Protein AF-A0A9W4LM83-F1 (afdb_monomer)

Foldseek 3Di:
DDDPPDPDPPDDDPDDDDPPDDPDDPPPPPDDPPDDDQQWDVVCCVVPVDTDRAKDWDKDDFDADPNDTHDIDIFIWHPVCVVVVHTDTRGD

Secondary structure (DSSP, 8-state):
--------------PPPP--S--------PPPTT------BHHHHHHHSS-B--EEEEEPPPEEETTEEE---EEEEEHHHHHTT---EEE-

Solvent-accessible surface area (backbone atoms only — not comparable to full-atom values): 6265 Å² total; per-residue (Å²): 135,83,83,88,82,69,85,79,74,81,79,81,76,80,78,71,80,81,73,93,58,82,81,68,76,77,71,78,72,80,77,67,91,84,68,92,72,80,67,60,32,67,64,39,28,74,76,70,74,46,67,46,56,55,64,46,84,44,71,49,71,64,44,76,56,94,92,37,84,41,80,52,50,68,38,32,32,33,46,68,39,44,79,71,77,38,88,43,78,74,51,119

Sequence (92 aa):
MENDDEPRRFKVIQGGPAQDGKAEPKRYRARKRGDIEPLVCTTCERDVGVATAISMDVKLGRMIQDGRPVGGTKAIICVTCLSRGKVTILAS

Structure (mmCIF, N/CA/C/O backbone):
data_AF-A0A9W4LM83-F1
#
_entry.id   AF-A0A9W4LM83-F1
#
loop_
_atom_site.group_PDB
_atom_site.id
_atom_site.type_symbol
_atom_site.label_atom_id
_atom_site.label_alt_id
_atom_site.label_comp_id
_atom_site.label_asym_id
_atom_site.label_entity_id
_atom_site.label_seq_id
_atom_site.pdbx_PDB_ins_code
_atom_site.Cartn_x
_atom_site.Cartn_y
_atom_site.Cartn_z
_atom_site.occupancy
_atom_site.B_iso_or_equiv
_atom_site.auth_seq_id
_atom_site.auth_comp_id
_atom_site.auth_asym_id
_atom_site.auth_atom_id
_atom_site.pdbx_PDB_model_num
ATOM 1 N N . MET A 1 1 ? 33.304 -10.907 39.315 1.00 41.97 1 MET A N 1
ATOM 2 C CA . MET A 1 1 ? 31.883 -11.294 39.219 1.00 41.97 1 MET A CA 1
ATOM 3 C C . MET A 1 1 ? 31.206 -10.673 40.424 1.00 41.97 1 MET A C 1
ATOM 5 O O . MET A 1 1 ? 31.191 -11.281 41.484 1.00 41.97 1 MET A O 1
ATOM 9 N N . GLU A 1 2 ? 30.828 -9.402 40.304 1.00 51.06 2 GLU A N 1
ATOM 10 C CA . GLU A 1 2 ? 30.089 -8.686 41.350 1.00 51.06 2 GLU A CA 1
ATOM 11 C C . GLU A 1 2 ? 28.620 -9.112 41.292 1.00 51.06 2 GLU A C 1
ATOM 13 O O . GLU A 1 2 ? 28.066 -9.289 40.210 1.00 51.06 2 GLU A O 1
ATOM 18 N N . ASN A 1 3 ? 28.053 -9.382 42.466 1.00 48.25 3 ASN A N 1
ATOM 19 C CA . ASN A 1 3 ? 26.724 -9.951 42.652 1.00 48.25 3 ASN A CA 1
ATOM 20 C C . ASN A 1 3 ? 25.635 -8.929 42.277 1.00 48.25 3 ASN A C 1
ATOM 22 O O . ASN A 1 3 ? 25.515 -7.902 42.937 1.00 48.25 3 ASN A O 1
ATOM 26 N N . ASP A 1 4 ? 24.811 -9.249 41.277 1.00 58.41 4 ASP A N 1
ATOM 27 C CA . ASP A 1 4 ? 23.620 -8.494 40.840 1.00 58.41 4 ASP A CA 1
ATOM 28 C C . ASP A 1 4 ? 22.345 -8.870 41.645 1.00 58.41 4 ASP A C 1
ATOM 30 O O . ASP A 1 4 ? 21.229 -8.839 41.127 1.00 58.41 4 ASP A O 1
ATOM 34 N N . ASP A 1 5 ? 22.484 -9.236 42.924 1.00 60.62 5 ASP A N 1
ATOM 35 C CA . ASP A 1 5 ? 21.392 -9.745 43.780 1.00 60.62 5 ASP A CA 1
ATOM 36 C C . ASP A 1 5 ? 20.940 -8.733 44.857 1.00 60.62 5 ASP A C 1
ATOM 38 O O . ASP A 1 5 ? 20.702 -9.076 46.015 1.00 60.62 5 ASP A O 1
ATOM 42 N N . GLU A 1 6 ? 20.787 -7.453 44.495 1.00 65.69 6 GLU A N 1
ATOM 43 C CA . GLU A 1 6 ? 20.070 -6.482 45.336 1.00 65.69 6 GLU A CA 1
ATOM 44 C C . GLU A 1 6 ? 18.664 -6.192 44.776 1.00 65.69 6 GLU A C 1
ATOM 46 O O . GLU A 1 6 ? 18.521 -5.764 43.623 1.00 65.69 6 GLU A O 1
ATOM 51 N N . PRO A 1 7 ? 17.586 -6.368 45.569 1.00 63.91 7 PRO A N 1
ATOM 52 C CA . PRO A 1 7 ? 16.237 -6.085 45.102 1.00 63.91 7 PRO A CA 1
ATOM 53 C C . PRO A 1 7 ? 16.076 -4.580 44.867 1.00 63.91 7 PRO A C 1
ATOM 55 O O . PRO A 1 7 ? 16.115 -3.767 45.796 1.00 63.91 7 PRO A O 1
ATOM 58 N N . ARG A 1 8 ? 15.853 -4.200 43.603 1.00 65.81 8 ARG A N 1
ATOM 59 C CA . ARG A 1 8 ? 15.543 -2.820 43.207 1.00 65.81 8 ARG A CA 1
ATOM 60 C C . ARG A 1 8 ? 14.293 -2.359 43.955 1.00 65.81 8 ARG A C 1
ATOM 62 O O . ARG A 1 8 ? 13.180 -2.767 43.631 1.00 65.81 8 ARG A O 1
ATOM 69 N N . ARG A 1 9 ? 14.473 -1.506 44.967 1.00 67.75 9 ARG A N 1
ATOM 70 C CA . ARG A 1 9 ? 13.366 -0.913 45.726 1.00 67.75 9 ARG A CA 1
ATOM 71 C C . ARG A 1 9 ? 12.432 -0.195 44.752 1.00 67.75 9 ARG A C 1
ATOM 73 O O . ARG A 1 9 ? 12.836 0.764 44.095 1.00 67.75 9 ARG A O 1
ATOM 80 N N . PHE A 1 10 ? 11.189 -0.659 44.654 1.00 69.00 10 PHE A N 1
ATOM 81 C CA . PHE A 1 10 ? 10.152 0.010 43.876 1.00 69.00 10 PHE A CA 1
ATOM 82 C C . PHE A 1 10 ? 10.000 1.445 44.389 1.00 69.00 10 PHE A C 1
ATOM 84 O O . PHE A 1 10 ? 9.639 1.675 45.544 1.00 69.00 10 PHE A O 1
ATOM 91 N N . LYS A 1 11 ? 10.308 2.430 43.541 1.00 62.69 11 LYS A N 1
ATOM 92 C CA . LYS A 1 11 ? 10.099 3.838 43.872 1.00 62.69 11 LYS A CA 1
ATOM 93 C C . LYS A 1 11 ? 8.617 4.135 43.672 1.00 62.69 11 LYS A C 1
ATOM 95 O O . LYS A 1 11 ? 8.151 4.230 42.540 1.00 62.69 11 LYS A O 1
ATOM 100 N N . VAL A 1 12 ? 7.874 4.228 44.772 1.00 66.50 12 VAL A N 1
ATOM 101 C CA . VAL A 1 12 ? 6.452 4.584 44.745 1.00 66.50 12 VAL A CA 1
ATOM 102 C C . VAL A 1 12 ? 6.329 5.999 44.183 1.00 66.50 12 VAL A C 1
ATOM 104 O O . VAL A 1 12 ? 6.803 6.963 44.786 1.00 66.50 12 VAL A O 1
ATOM 107 N N . ILE A 1 13 ? 5.732 6.122 43.000 1.00 67.44 13 ILE A N 1
ATOM 108 C CA . ILE A 1 13 ? 5.377 7.416 42.421 1.00 67.44 13 ILE A CA 1
ATOM 109 C C . ILE A 1 13 ? 4.136 7.882 43.180 1.00 67.44 13 ILE A C 1
ATOM 111 O O . ILE A 1 13 ? 3.081 7.260 43.072 1.00 67.44 13 ILE A O 1
ATOM 115 N N . GLN A 1 14 ? 4.269 8.937 43.985 1.00 54.19 14 GLN A N 1
ATOM 116 C CA . GLN A 1 14 ? 3.121 9.545 44.652 1.00 54.19 14 GLN A CA 1
ATOM 117 C C . GLN A 1 14 ? 2.169 10.073 43.577 1.00 54.19 14 GLN A C 1
ATOM 119 O O . GLN A 1 14 ? 2.522 10.972 42.812 1.00 54.19 14 GLN A O 1
ATOM 124 N N . GLY A 1 15 ? 0.981 9.477 43.485 1.00 51.38 15 GLY A N 1
ATOM 125 C CA . GLY A 1 15 ? -0.084 10.009 42.649 1.00 51.38 15 GLY A CA 1
ATOM 126 C C . GLY A 1 15 ? -0.442 11.406 43.144 1.00 51.38 15 GLY A C 1
ATOM 127 O O . GLY A 1 15 ? -0.762 11.577 44.319 1.00 51.38 15 GLY A O 1
ATOM 128 N N . GLY A 1 16 ? -0.352 12.407 42.266 1.00 63.94 16 GLY A N 1
ATOM 129 C CA . GLY A 1 16 ? -0.927 13.722 42.540 1.00 63.94 16 GLY A CA 1
ATOM 130 C C . GLY A 1 16 ? -2.444 13.614 42.746 1.00 63.94 16 GLY A C 1
ATOM 131 O O . GLY A 1 16 ? -3.040 12.619 42.322 1.00 63.94 16 GLY A O 1
ATOM 132 N N . PRO A 1 17 ? -3.076 14.611 43.392 1.00 60.53 17 PRO A N 1
ATOM 133 C CA . PRO A 1 17 ? -4.511 14.592 43.651 1.00 60.53 17 PRO A CA 1
ATOM 134 C C . PRO A 1 17 ? -5.281 14.345 42.351 1.00 60.53 17 PRO A C 1
ATOM 136 O O . PRO A 1 17 ? -4.952 14.917 41.305 1.00 60.53 17 PRO A O 1
ATOM 139 N N . ALA A 1 18 ? -6.279 13.461 42.418 1.00 59.84 18 ALA A N 1
ATOM 140 C CA . ALA A 1 18 ? -7.164 13.205 41.295 1.00 59.84 18 ALA A CA 1
ATOM 141 C C . ALA A 1 18 ? -7.816 14.534 40.903 1.00 59.84 18 ALA A C 1
ATOM 143 O O . ALA A 1 18 ? -8.420 15.206 41.735 1.00 59.84 18 ALA A O 1
ATOM 144 N N . GLN A 1 19 ? -7.627 14.962 39.657 1.00 59.81 19 GLN A N 1
ATOM 145 C CA . GLN A 1 19 ? -8.322 16.146 39.178 1.00 59.81 19 GLN A CA 1
ATOM 146 C C . GLN A 1 19 ? -9.779 15.748 38.926 1.00 59.81 19 GLN A C 1
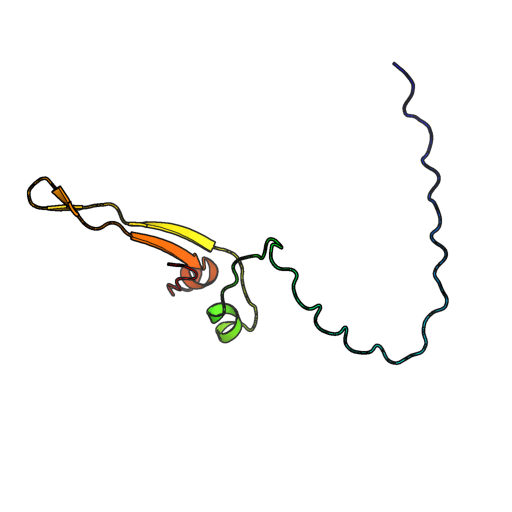ATOM 148 O O . GLN A 1 19 ? -10.074 15.125 37.911 1.00 59.81 19 GLN A O 1
ATOM 153 N N . ASP A 1 20 ? -10.683 16.133 39.829 1.00 59.22 20 ASP A N 1
ATOM 154 C CA . ASP A 1 20 ? -12.147 15.992 39.702 1.00 59.22 20 ASP A CA 1
ATOM 155 C C . ASP A 1 20 ? -12.754 16.947 38.645 1.00 59.22 20 ASP A C 1
A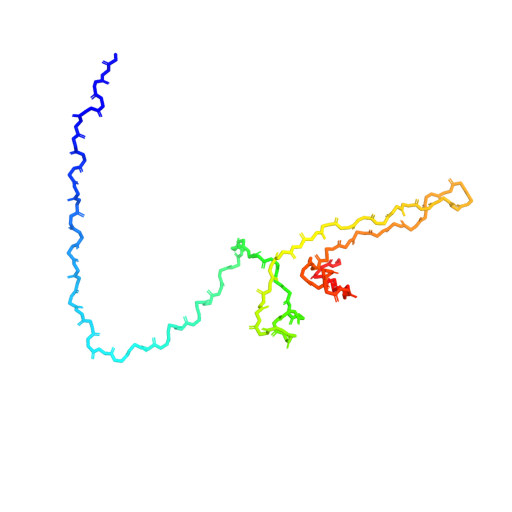TOM 157 O O . ASP A 1 20 ? -13.913 17.356 38.711 1.00 59.22 20 ASP A O 1
ATOM 161 N N . GLY A 1 21 ? -11.957 17.346 37.653 1.00 57.56 21 GLY A N 1
ATOM 162 C CA . GLY A 1 21 ? -12.402 18.113 36.500 1.00 57.56 21 GLY A CA 1
ATOM 163 C C . GLY A 1 21 ? -12.780 17.165 35.370 1.00 57.56 21 GLY A C 1
ATOM 164 O O . GLY A 1 21 ? -12.045 16.221 35.083 1.00 57.56 21 GLY A O 1
ATOM 165 N N . LYS A 1 22 ? -13.918 17.412 34.704 1.00 52.12 22 LYS A N 1
ATOM 166 C CA . LYS A 1 22 ? -14.300 16.709 33.467 1.00 52.12 22 LYS A CA 1
ATOM 167 C C . LYS A 1 22 ? -13.078 16.644 32.555 1.00 52.12 22 LYS A C 1
ATOM 169 O O . LYS A 1 22 ? -12.555 17.694 32.194 1.00 52.12 22 LYS A O 1
ATOM 174 N N . ALA A 1 23 ? -12.631 15.433 32.222 1.00 49.19 23 ALA A N 1
ATOM 175 C CA . ALA A 1 23 ? -11.487 15.218 31.351 1.00 49.19 23 ALA A CA 1
ATOM 176 C C . ALA A 1 23 ? -11.697 16.000 30.050 1.00 49.19 23 ALA A C 1
ATOM 178 O O . ALA A 1 23 ? -12.480 15.593 29.189 1.00 49.19 23 ALA A O 1
ATOM 179 N N . GLU A 1 24 ? -11.034 17.150 29.928 1.00 54.66 24 GLU A N 1
ATOM 180 C CA . GLU A 1 24 ? -11.017 17.886 28.678 1.00 54.66 24 GLU A CA 1
ATOM 181 C C . GLU A 1 24 ? -10.446 16.939 27.616 1.00 54.66 24 GLU A C 1
ATOM 183 O O . GLU A 1 24 ? -9.425 16.281 27.868 1.00 54.66 24 GLU A O 1
ATOM 188 N N . PRO A 1 25 ? -11.094 16.809 26.444 1.00 54.12 25 PRO A N 1
ATOM 189 C CA . PRO A 1 25 ? -10.566 15.975 25.381 1.00 54.12 25 PRO A CA 1
ATOM 190 C C . PRO A 1 25 ? -9.150 16.463 25.096 1.00 54.12 25 PRO A C 1
ATOM 192 O O . PRO A 1 25 ? -8.951 17.634 24.763 1.00 54.12 25 PRO A O 1
ATOM 195 N N . LYS A 1 26 ? -8.160 15.581 25.307 1.00 55.12 26 LYS A N 1
ATOM 196 C CA . LYS A 1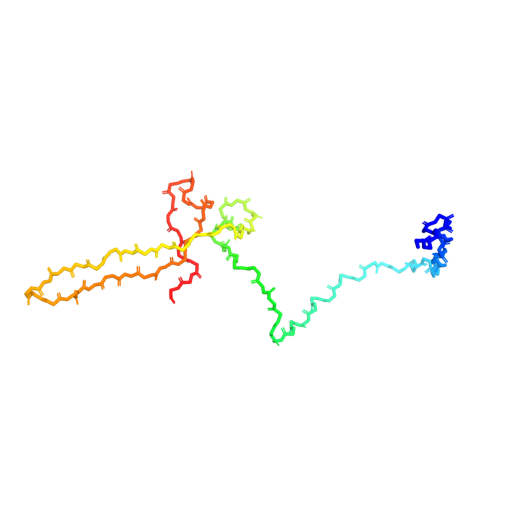 26 ? -6.743 15.891 25.092 1.00 55.12 26 LYS A CA 1
ATOM 197 C C . LYS A 1 26 ? -6.632 16.585 23.742 1.00 55.12 26 LYS A C 1
ATOM 199 O O . LYS A 1 26 ? -6.883 15.958 22.714 1.00 55.12 26 LYS A O 1
ATOM 204 N N . ARG A 1 27 ? -6.295 17.882 23.757 1.00 57.97 27 ARG A N 1
ATOM 205 C CA . ARG A 1 27 ? -6.089 18.662 22.535 1.00 57.97 27 ARG A CA 1
ATOM 206 C C . ARG A 1 27 ? -5.116 17.871 21.680 1.00 57.97 27 ARG A C 1
ATOM 208 O O . ARG A 1 27 ? -4.024 17.546 22.149 1.00 57.97 27 ARG A O 1
ATOM 215 N N . TYR A 1 28 ? -5.565 17.509 20.482 1.00 55.62 28 TYR A N 1
ATOM 216 C CA . TYR A 1 28 ? -4.773 16.839 19.465 1.00 55.62 28 TYR A CA 1
ATOM 217 C C . TYR A 1 28 ? -3.384 17.478 19.449 1.00 55.62 28 TYR A C 1
ATOM 219 O O . TYR A 1 28 ? -3.257 18.656 19.110 1.00 55.62 28 TYR A O 1
ATOM 227 N N . ARG A 1 29 ? -2.365 16.764 19.953 1.00 58.47 29 ARG A N 1
ATOM 228 C CA . ARG A 1 29 ? -1.010 17.314 20.045 1.00 58.47 29 A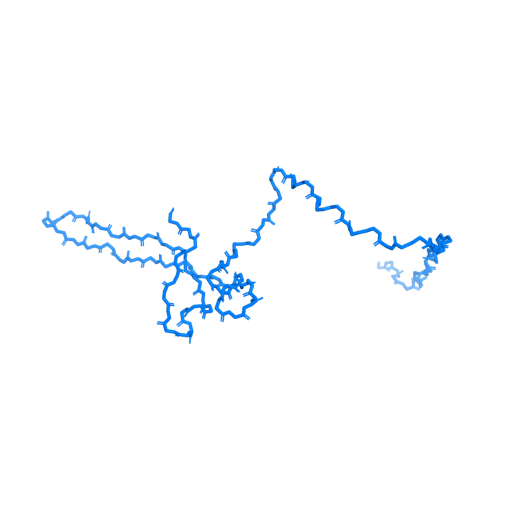RG A CA 1
ATOM 229 C C . ARG A 1 29 ? -0.617 17.714 18.631 1.00 58.47 29 ARG A C 1
ATOM 231 O O . ARG A 1 29 ? -0.534 16.857 17.755 1.00 58.47 29 ARG A O 1
ATOM 238 N N . ALA A 1 30 ? -0.416 19.013 18.417 1.00 55.03 30 ALA A N 1
ATOM 239 C CA . ALA A 1 30 ? 0.138 19.517 17.174 1.00 55.03 30 ALA A CA 1
ATOM 240 C C . ALA A 1 30 ? 1.445 18.756 16.906 1.00 55.03 30 ALA A C 1
ATOM 242 O O . ALA A 1 30 ? 2.336 18.711 17.760 1.00 55.03 30 ALA A O 1
ATOM 243 N N . ARG A 1 31 ? 1.473 18.065 15.765 1.00 56.53 31 ARG A N 1
ATOM 244 C CA . ARG A 1 31 ? 2.483 17.066 15.407 1.00 56.53 31 ARG A CA 1
ATOM 245 C C . ARG A 1 31 ? 3.853 17.730 15.311 1.00 56.53 31 ARG A C 1
ATOM 247 O O . ARG A 1 31 ? 3.966 18.813 14.734 1.00 56.53 31 ARG A O 1
ATOM 254 N N . LYS A 1 32 ? 4.899 17.091 15.838 1.00 58.59 32 LYS A N 1
ATOM 255 C CA . LYS A 1 32 ? 6.267 17.550 15.593 1.00 58.59 32 LYS A CA 1
ATOM 256 C C . LYS A 1 32 ? 6.715 17.016 14.238 1.00 58.59 32 LYS A C 1
ATOM 258 O O . LYS A 1 32 ? 6.582 15.837 13.929 1.00 58.59 32 LYS A O 1
ATOM 263 N N . ARG A 1 33 ? 7.228 17.910 13.399 1.00 57.47 33 ARG A N 1
ATOM 264 C CA . ARG A 1 33 ? 7.794 17.558 12.096 1.00 57.47 33 ARG A CA 1
ATOM 265 C C . ARG A 1 33 ? 9.025 16.673 12.341 1.00 57.47 33 ARG A C 1
ATOM 267 O O . ARG A 1 33 ? 9.981 17.152 12.944 1.00 57.47 33 ARG A O 1
ATOM 274 N N . GLY A 1 34 ? 8.987 15.415 11.901 1.00 62.88 34 GLY A N 1
ATOM 275 C CA . GLY A 1 34 ? 10.097 14.461 12.052 1.00 62.88 34 GLY A CA 1
ATOM 276 C C . GLY A 1 34 ? 9.817 13.244 12.939 1.00 62.88 34 GLY A C 1
ATOM 277 O O . GLY A 1 34 ? 10.687 12.384 13.043 1.00 62.88 34 GLY A O 1
ATOM 278 N N . ASP A 1 35 ? 8.632 13.134 13.541 1.00 72.44 35 ASP A N 1
ATOM 279 C CA . ASP A 1 35 ? 8.232 11.899 14.221 1.00 72.44 35 ASP A CA 1
ATOM 280 C C . ASP A 1 35 ? 7.987 10.777 13.189 1.00 72.44 35 ASP A C 1
ATOM 282 O O . ASP A 1 35 ? 7.404 11.008 12.127 1.00 72.44 35 ASP A O 1
ATOM 286 N N . ILE A 1 36 ? 8.453 9.557 13.486 1.00 74.50 36 ILE A N 1
ATOM 287 C CA . ILE A 1 36 ? 8.217 8.376 12.643 1.00 74.50 36 ILE A CA 1
ATOM 288 C C . ILE A 1 36 ? 6.736 8.004 12.759 1.00 74.50 36 ILE A C 1
ATOM 290 O O . ILE A 1 36 ? 6.298 7.507 13.798 1.00 74.50 36 ILE A O 1
ATOM 294 N N . GLU A 1 37 ? 5.968 8.238 11.695 1.00 76.31 37 GLU A N 1
ATOM 295 C CA . GLU A 1 37 ? 4.555 7.861 11.623 1.00 76.31 37 GLU A CA 1
ATOM 296 C C . GLU A 1 37 ? 4.375 6.544 10.848 1.00 76.31 37 GLU A C 1
ATOM 298 O O . GLU A 1 37 ? 5.000 6.344 9.800 1.00 76.31 37 GLU A O 1
ATOM 303 N N . PRO A 1 38 ? 3.508 5.633 11.326 1.00 83.12 38 PRO A N 1
ATOM 304 C CA . PRO A 1 38 ? 3.127 4.467 10.548 1.00 83.12 38 PRO A CA 1
ATOM 305 C C . PRO A 1 38 ? 2.328 4.909 9.318 1.00 83.12 38 PRO A C 1
ATOM 307 O O . PRO A 1 38 ? 1.398 5.711 9.416 1.00 83.12 38 PRO A O 1
ATOM 310 N N . LEU A 1 39 ? 2.658 4.353 8.153 1.00 86.81 39 LEU A N 1
ATOM 311 C CA . LEU A 1 39 ? 1.890 4.585 6.934 1.00 86.81 39 LEU A CA 1
ATOM 312 C C . LEU A 1 39 ? 0.532 3.878 7.046 1.00 86.81 39 LEU A C 1
ATOM 314 O O . LEU A 1 39 ? 0.453 2.650 7.005 1.00 86.81 39 LEU A O 1
ATOM 318 N N . VAL A 1 40 ? -0.537 4.655 7.208 1.00 91.56 40 VAL A N 1
ATOM 319 C CA . VAL A 1 40 ? -1.898 4.146 7.430 1.00 91.56 40 VAL A CA 1
ATOM 320 C C . VAL A 1 40 ? -2.746 4.162 6.159 1.00 91.56 40 VAL A C 1
ATOM 322 O O . VAL A 1 40 ? -2.660 5.068 5.333 1.00 91.56 40 VAL A O 1
ATOM 325 N N . CYS A 1 41 ? -3.617 3.162 6.019 1.00 92.75 41 CYS A N 1
ATOM 326 C CA . CYS A 1 41 ? -4.569 3.061 4.919 1.00 92.75 41 CYS A CA 1
ATOM 327 C C . CYS A 1 41 ? -5.911 3.717 5.265 1.00 92.75 41 CYS A C 1
ATOM 329 O O . CYS A 1 41 ? -6.712 3.156 6.016 1.00 92.75 41 CYS A O 1
ATOM 331 N N . THR A 1 42 ? -6.207 4.857 4.638 1.00 90.88 42 THR A N 1
ATOM 332 C CA . THR A 1 42 ? -7.503 5.554 4.768 1.00 90.88 42 THR A CA 1
ATOM 333 C C . THR A 1 42 ? -8.661 4.781 4.136 1.00 90.88 42 THR A C 1
ATOM 335 O O . THR A 1 42 ? -9.812 4.945 4.530 1.00 90.88 42 THR A O 1
ATOM 338 N N . THR A 1 43 ? -8.382 3.900 3.169 1.00 91.12 43 THR A N 1
ATOM 339 C CA . THR A 1 43 ? -9.420 3.040 2.577 1.00 91.12 43 THR A CA 1
ATOM 340 C C . THR A 1 43 ? -9.911 2.006 3.5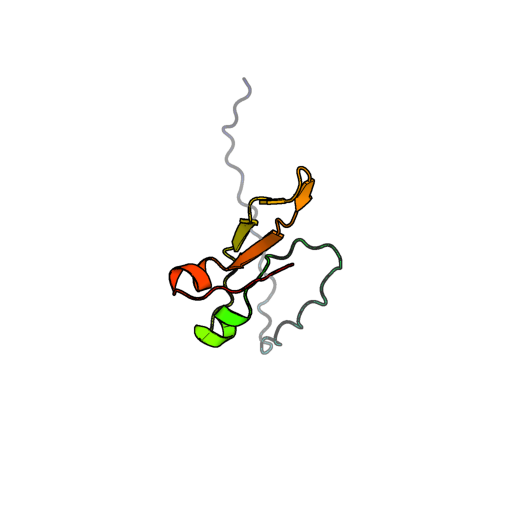87 1.00 91.12 43 THR A C 1
ATOM 342 O O . THR A 1 43 ? -11.110 1.780 3.686 1.00 91.12 43 THR A O 1
ATOM 345 N N . CYS A 1 44 ? -9.019 1.430 4.399 1.00 91.94 44 CYS A N 1
ATOM 346 C CA . CYS A 1 44 ? -9.420 0.520 5.474 1.00 91.94 44 CYS A CA 1
ATOM 347 C C . CYS A 1 44 ? -10.234 1.228 6.560 1.00 91.94 44 CYS A C 1
ATOM 349 O O . CYS A 1 44 ? -11.199 0.662 7.066 1.00 91.94 44 CYS A O 1
ATOM 351 N N . GLU A 1 45 ? -9.894 2.476 6.878 1.00 90.94 45 GLU A N 1
ATOM 352 C CA . GLU A 1 45 ? -10.693 3.281 7.802 1.00 90.94 45 GLU A CA 1
ATOM 353 C C . GLU A 1 45 ? -12.129 3.459 7.294 1.00 90.94 45 GLU A C 1
ATOM 355 O O . GLU A 1 45 ? -13.076 3.282 8.052 1.00 90.94 45 GLU A O 1
ATOM 360 N N . ARG A 1 46 ? -12.306 3.709 5.992 1.00 89.62 46 ARG A N 1
ATOM 361 C CA . ARG A 1 46 ? -13.633 3.839 5.370 1.00 89.62 46 ARG A CA 1
ATOM 362 C C . ARG A 1 46 ? -14.385 2.512 5.265 1.00 89.62 46 ARG A C 1
ATOM 364 O O . ARG A 1 46 ? -15.585 2.478 5.502 1.00 89.62 46 ARG A O 1
ATOM 371 N N . ASP A 1 47 ? -13.691 1.432 4.916 1.00 89.00 47 ASP A N 1
ATOM 372 C CA . ASP A 1 47 ? -14.310 0.129 4.646 1.00 89.00 47 ASP A CA 1
ATOM 373 C C . ASP A 1 47 ? -14.608 -0.683 5.918 1.00 89.00 47 ASP A C 1
ATOM 375 O O . ASP A 1 47 ? -15.511 -1.517 5.921 1.00 89.00 47 ASP A O 1
ATOM 379 N N . VAL A 1 48 ? -13.794 -0.525 6.966 1.00 85.56 48 VAL A N 1
ATOM 380 C CA . VAL A 1 48 ? -13.812 -1.381 8.172 1.00 85.56 48 VAL A CA 1
ATOM 381 C C . VAL A 1 48 ? -13.938 -0.571 9.462 1.00 85.56 48 VAL A C 1
ATOM 383 O O . VAL A 1 48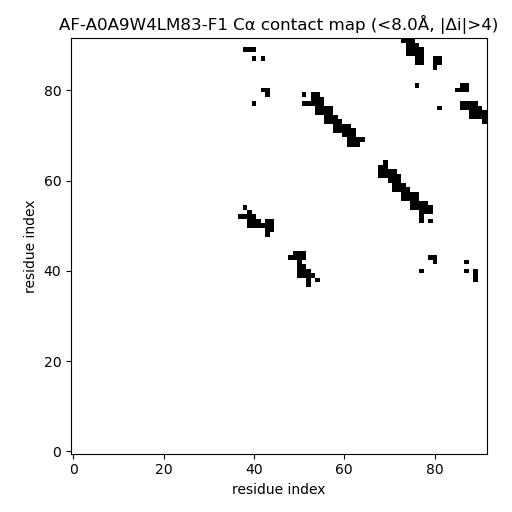 ? -14.044 -1.152 10.537 1.00 85.56 48 VAL A O 1
ATOM 386 N N . GLY A 1 49 ? -13.884 0.760 9.383 1.00 88.19 49 GLY A N 1
ATOM 387 C CA . GLY A 1 49 ? -13.846 1.636 10.555 1.00 88.19 49 GLY A CA 1
ATOM 388 C C . GLY A 1 49 ? -12.488 1.672 11.263 1.00 88.19 49 GLY A C 1
ATOM 389 O O . GLY A 1 49 ? -12.359 2.329 12.291 1.00 88.19 49 GLY A O 1
ATOM 390 N N . VAL A 1 50 ? -11.470 0.973 10.742 1.00 87.56 50 VAL A N 1
ATOM 391 C CA . VAL A 1 50 ? -10.139 0.873 11.361 1.00 87.56 50 VAL A CA 1
ATOM 392 C C . VAL A 1 50 ? -9.053 1.152 10.329 1.00 87.56 50 VAL A C 1
ATOM 394 O O . VAL A 1 50 ? -8.910 0.433 9.338 1.00 87.56 50 VAL A O 1
ATOM 397 N N . ALA A 1 51 ? -8.244 2.181 10.582 1.00 87.56 51 ALA A N 1
ATOM 398 C CA . ALA A 1 51 ? -7.060 2.471 9.786 1.00 87.56 51 ALA A CA 1
ATOM 399 C C . ALA A 1 51 ? -5.984 1.401 10.035 1.00 87.56 51 ALA A C 1
ATOM 401 O O . ALA A 1 51 ? -5.412 1.313 11.121 1.00 87.56 51 ALA A O 1
ATOM 402 N N . THR A 1 52 ? -5.694 0.571 9.031 1.00 90.25 52 THR A N 1
ATOM 403 C CA . THR A 1 52 ? -4.638 -0.449 9.141 1.00 90.25 52 THR A CA 1
ATOM 404 C C . THR A 1 52 ? -3.311 0.064 8.597 1.00 90.25 52 THR A C 1
ATOM 406 O O . THR A 1 52 ? -3.300 0.750 7.576 1.00 90.25 52 THR A O 1
ATOM 409 N N . ALA A 1 53 ? -2.202 -0.329 9.226 1.00 91.12 53 ALA A N 1
ATOM 410 C CA . ALA A 1 53 ? -0.845 0.087 8.849 1.00 91.12 53 ALA A CA 1
ATOM 411 C C . ALA A 1 53 ? 0.013 -1.033 8.224 1.00 91.12 53 ALA A C 1
ATOM 413 O O . ALA A 1 53 ? 1.199 -0.843 7.958 1.00 91.12 53 ALA A O 1
ATOM 414 N N . ILE A 1 54 ? -0.562 -2.220 7.998 1.00 91.88 54 ILE A N 1
ATOM 415 C CA . ILE A 1 54 ? 0.171 -3.343 7.404 1.00 91.88 54 ILE A CA 1
ATOM 416 C C . ILE A 1 54 ? 0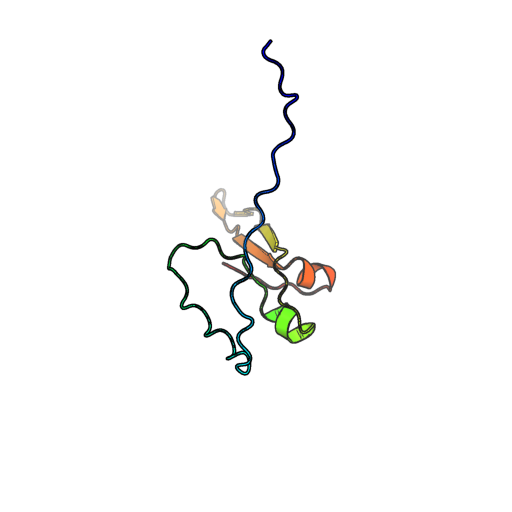.328 -3.075 5.905 1.00 91.88 54 ILE A C 1
ATOM 418 O O . ILE A 1 54 ? -0.662 -3.003 5.167 1.00 91.88 54 ILE A O 1
ATOM 422 N N . SER A 1 55 ? 1.573 -2.922 5.461 1.00 93.81 55 SER A N 1
ATOM 423 C CA . SER A 1 55 ? 1.919 -2.577 4.084 1.00 93.81 55 SER A CA 1
ATOM 424 C C . SER A 1 55 ? 3.024 -3.475 3.524 1.00 93.81 55 SER A C 1
ATOM 426 O O . SER A 1 55 ? 3.770 -4.104 4.273 1.00 93.81 55 SER A O 1
ATOM 428 N N . MET A 1 56 ? 3.087 -3.570 2.195 1.00 94.06 56 MET A N 1
ATOM 429 C CA . MET A 1 56 ? 4.120 -4.297 1.454 1.00 94.06 56 MET A CA 1
ATOM 430 C C . MET A 1 56 ? 4.688 -3.415 0.345 1.00 94.06 56 MET A C 1
ATOM 432 O O . MET A 1 56 ? 3.945 -2.730 -0.358 1.00 94.06 56 MET A O 1
ATOM 436 N N . ASP A 1 57 ? 6.005 -3.477 0.176 1.00 93.56 57 ASP A N 1
ATOM 437 C CA . ASP A 1 57 ? 6.720 -2.884 -0.950 1.00 93.56 57 ASP A CA 1
ATOM 438 C C . ASP A 1 57 ? 6.613 -3.818 -2.163 1.00 93.56 57 ASP A C 1
ATOM 440 O O . ASP A 1 57 ? 7.122 -4.940 -2.141 1.00 93.56 57 ASP A O 1
ATOM 444 N N . VAL A 1 58 ? 5.988 -3.352 -3.242 1.00 91.69 58 VAL A N 1
ATOM 445 C CA . VAL A 1 58 ? 5.823 -4.117 -4.482 1.00 91.69 58 VAL A CA 1
ATOM 446 C C . VAL A 1 58 ? 6.706 -3.518 -5.559 1.00 91.69 58 VAL A C 1
ATOM 448 O O . VAL A 1 58 ? 6.725 -2.304 -5.766 1.00 91.69 58 VAL A O 1
ATOM 451 N N . LYS A 1 59 ? 7.443 -4.377 -6.261 1.00 90.62 59 LYS A N 1
ATOM 452 C CA . LYS A 1 59 ? 8.260 -3.997 -7.412 1.00 90.62 59 LYS A CA 1
ATOM 453 C C . LYS A 1 59 ? 7.760 -4.755 -8.627 1.00 90.62 59 LYS A C 1
ATOM 455 O O . LYS A 1 59 ? 7.846 -5.979 -8.668 1.00 90.62 59 LYS A O 1
ATOM 460 N N . LEU A 1 60 ? 7.267 -4.026 -9.619 1.00 87.31 60 LEU A N 1
ATOM 461 C CA . LEU A 1 60 ? 7.042 -4.585 -10.941 1.00 87.31 60 LEU A CA 1
ATOM 462 C C . LEU A 1 60 ? 8.403 -4.761 -11.624 1.00 87.31 60 LEU A C 1
ATOM 464 O O . LEU A 1 60 ? 9.212 -3.827 -11.643 1.00 87.31 60 LEU A O 1
ATOM 468 N N . GLY A 1 61 ? 8.653 -5.951 -12.171 1.00 88.88 61 GLY A N 1
ATOM 469 C CA . GLY A 1 61 ? 9.850 -6.216 -12.965 1.00 88.88 61 GLY A CA 1
ATOM 470 C C . GLY A 1 61 ? 9.975 -5.232 -14.130 1.00 88.88 61 GLY A C 1
ATOM 471 O O . GLY A 1 61 ? 8.974 -4.779 -14.688 1.00 88.88 61 GLY A O 1
ATOM 472 N N . ARG A 1 62 ? 11.212 -4.881 -14.490 1.00 89.69 62 ARG A N 1
ATOM 473 C CA . ARG A 1 62 ? 11.470 -4.120 -15.717 1.00 89.69 62 ARG A CA 1
ATOM 474 C C . ARG A 1 62 ? 11.306 -5.045 -16.913 1.00 89.69 62 ARG A C 1
ATOM 476 O O . ARG A 1 62 ? 11.700 -6.208 -16.855 1.00 89.69 62 ARG A O 1
ATOM 483 N N . MET A 1 63 ? 10.750 -4.512 -17.987 1.00 89.25 63 MET A N 1
ATOM 484 C CA . MET A 1 63 ? 10.684 -5.192 -19.273 1.00 89.25 63 MET A CA 1
ATOM 485 C C . MET A 1 63 ? 11.879 -4.760 -20.123 1.00 89.25 63 MET A C 1
ATOM 487 O O . MET A 1 63 ? 12.508 -3.740 -19.846 1.00 89.25 63 MET A O 1
ATOM 491 N N . ILE A 1 64 ? 12.214 -5.536 -21.148 1.00 92.38 64 ILE A N 1
ATOM 492 C CA . ILE A 1 64 ? 13.202 -5.139 -22.154 1.00 92.38 64 ILE A CA 1
ATOM 493 C C . ILE A 1 64 ? 12.442 -4.884 -23.450 1.00 92.38 64 ILE A C 1
ATOM 495 O O . ILE A 1 64 ? 11.737 -5.768 -23.928 1.00 92.38 64 ILE A O 1
ATOM 499 N N . GLN A 1 65 ? 12.594 -3.686 -24.008 1.00 90.25 65 GLN A N 1
ATOM 500 C CA . GLN A 1 65 ? 12.056 -3.307 -25.310 1.00 90.25 65 GLN A CA 1
ATOM 501 C C . GLN A 1 65 ? 13.196 -2.702 -26.132 1.00 90.25 65 GLN A C 1
ATOM 503 O O . GLN A 1 65 ? 13.892 -1.804 -25.659 1.00 90.25 65 GLN A O 1
ATOM 508 N N . ASP A 1 66 ? 13.449 -3.254 -27.320 1.00 91.94 66 ASP A N 1
ATOM 509 C CA . ASP A 1 66 ? 14.541 -2.843 -28.219 1.00 91.94 66 ASP A CA 1
ATOM 510 C C . ASP A 1 66 ? 15.924 -2.817 -27.543 1.00 91.94 66 ASP A C 1
ATOM 512 O O . ASP A 1 66 ? 16.717 -1.885 -27.689 1.00 91.94 66 ASP A O 1
ATOM 516 N N . GLY A 1 67 ? 16.201 -3.840 -26.726 1.00 93.06 67 GLY A N 1
ATOM 517 C CA . GLY A 1 67 ? 17.457 -3.966 -25.980 1.00 93.06 67 GLY A CA 1
ATOM 518 C C . GLY A 1 67 ? 17.623 -2.959 -24.836 1.00 93.06 67 GLY A C 1
ATOM 519 O O . GLY A 1 67 ? 18.671 -2.939 -24.1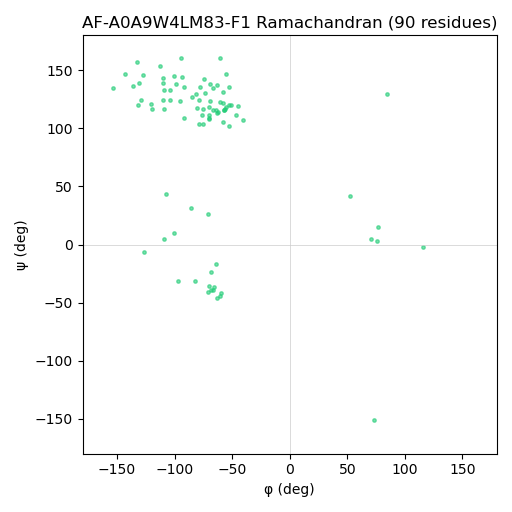93 1.00 93.06 67 GLY A O 1
ATOM 520 N N . ARG A 1 68 ? 16.608 -2.134 -24.547 1.00 90.88 68 ARG A N 1
ATOM 521 C CA . ARG A 1 68 ? 16.623 -1.155 -23.455 1.00 90.88 68 ARG A CA 1
ATOM 522 C C . ARG A 1 68 ? 15.668 -1.578 -22.337 1.00 90.88 68 ARG A C 1
ATOM 524 O O . ARG A 1 68 ? 14.566 -2.045 -22.623 1.00 90.88 68 ARG A O 1
ATOM 531 N N . PRO A 1 69 ? 16.055 -1.423 -21.057 1.00 88.88 69 PRO A N 1
ATOM 532 C CA . PRO A 1 69 ? 15.140 -1.651 -19.950 1.00 88.88 69 PRO A CA 1
ATOM 533 C C . PRO A 1 69 ? 14.064 -0.557 -19.938 1.00 88.88 69 PRO A C 1
ATOM 535 O O . PRO A 1 69 ? 14.379 0.630 -19.861 1.00 88.88 69 PRO A O 1
ATOM 538 N N . VAL A 1 70 ? 12.799 -0.962 -19.992 1.00 89.06 70 VAL A N 1
ATOM 539 C CA . VAL A 1 70 ? 11.622 -0.086 -20.002 1.00 89.06 70 VAL A CA 1
ATOM 540 C C . VAL A 1 70 ? 10.649 -0.518 -18.904 1.00 89.06 70 VAL A C 1
ATOM 542 O O . VAL A 1 70 ? 10.516 -1.699 -18.574 1.00 89.06 70 VAL A O 1
ATOM 545 N N . GLY A 1 71 ? 9.961 0.458 -18.315 1.00 83.94 71 GLY A N 1
ATOM 546 C CA . GLY A 1 71 ? 8.984 0.228 -17.257 1.00 83.94 71 GLY A CA 1
ATOM 547 C C . GLY A 1 71 ? 9.619 -0.131 -15.913 1.00 83.94 71 GLY A C 1
ATOM 548 O O . GLY A 1 71 ? 10.733 0.285 -15.586 1.00 83.94 71 GLY A O 1
ATOM 549 N N . GLY A 1 72 ? 8.880 -0.906 -15.125 1.00 82.88 72 GLY A N 1
ATOM 550 C CA . GLY A 1 72 ? 9.162 -1.141 -13.715 1.00 82.88 72 GLY A CA 1
ATOM 551 C C . GLY A 1 72 ? 8.585 -0.026 -12.846 1.00 82.88 72 GLY A C 1
ATOM 552 O O . GLY A 1 72 ? 8.791 1.162 -13.086 1.00 82.88 72 GLY A O 1
ATOM 553 N N . THR A 1 73 ? 7.851 -0.420 -11.816 1.00 85.62 73 THR A N 1
ATOM 554 C CA . THR A 1 73 ? 7.185 0.498 -10.891 1.00 85.62 73 THR A CA 1
ATOM 555 C C . THR A 1 73 ? 7.408 -0.019 -9.486 1.00 85.62 73 THR A C 1
ATOM 557 O O . THR A 1 73 ? 7.307 -1.224 -9.248 1.00 85.62 73 THR A O 1
ATOM 560 N N . LYS A 1 74 ? 7.735 0.880 -8.559 1.00 89.88 74 LYS A N 1
ATOM 561 C CA . LYS A 1 74 ? 7.709 0.581 -7.131 1.00 89.88 74 LYS A CA 1
ATOM 562 C C . LYS A 1 74 ? 6.461 1.232 -6.549 1.00 89.88 74 LYS A C 1
ATOM 564 O O . LYS A 1 74 ? 6.195 2.387 -6.851 1.00 89.88 74 LYS A O 1
ATOM 569 N N . ALA A 1 75 ? 5.712 0.495 -5.745 1.00 92.06 75 ALA A N 1
ATOM 570 C CA . ALA A 1 75 ? 4.565 1.025 -5.023 1.00 92.06 75 ALA A CA 1
ATOM 571 C C . ALA A 1 75 ? 4.489 0.376 -3.643 1.00 92.06 75 ALA A C 1
ATOM 573 O O . ALA A 1 75 ? 4.816 -0.802 -3.496 1.00 92.06 75 ALA A O 1
ATOM 574 N N . ILE A 1 76 ? 4.022 1.126 -2.649 1.00 94.50 76 ILE A N 1
ATOM 575 C CA . ILE A 1 76 ? 3.663 0.566 -1.345 1.00 94.50 76 ILE A CA 1
ATOM 576 C C . ILE A 1 76 ? 2.162 0.297 -1.350 1.00 94.50 76 ILE A C 1
ATOM 578 O O . ILE A 1 76 ? 1.374 1.217 -1.577 1.00 94.50 76 ILE A O 1
ATOM 582 N N . ILE A 1 77 ? 1.753 -0.944 -1.085 1.00 95.19 77 ILE A N 1
ATOM 583 C CA . ILE A 1 77 ? 0.336 -1.332 -1.039 1.00 95.19 77 ILE A CA 1
ATOM 584 C C . ILE A 1 77 ? -0.111 -1.710 0.371 1.00 95.19 77 ILE A C 1
ATOM 586 O O . ILE A 1 77 ? 0.685 -2.175 1.187 1.00 95.19 77 ILE A O 1
ATOM 590 N N . CYS A 1 78 ? -1.406 -1.559 0.650 1.00 95.75 78 CYS A N 1
ATOM 591 C CA . CYS A 1 78 ? -2.016 -2.043 1.887 1.00 95.75 78 CYS A CA 1
ATOM 592 C C . CYS A 1 78 ? -2.285 -3.556 1.833 1.00 95.75 78 CYS A C 1
ATOM 594 O O . CYS A 1 78 ? -3.029 -4.032 0.974 1.00 95.75 78 CYS A O 1
ATOM 596 N N . VAL A 1 79 ? -1.753 -4.303 2.805 1.00 95.62 79 VAL A N 1
ATOM 597 C CA . VAL A 1 79 ? -1.919 -5.765 2.900 1.00 95.62 79 VAL A CA 1
ATOM 598 C C . VAL A 1 79 ? -3.346 -6.152 3.273 1.00 95.62 79 VAL A C 1
ATOM 600 O O . VAL A 1 79 ? -3.866 -7.136 2.759 1.00 95.62 79 VAL A O 1
ATOM 603 N N . THR A 1 80 ? -4.013 -5.369 4.120 1.00 94.88 80 THR A N 1
ATOM 604 C CA . THR A 1 80 ? -5.408 -5.625 4.511 1.00 94.88 80 THR A CA 1
ATOM 605 C C . THR A 1 80 ? -6.368 -5.461 3.337 1.00 94.88 80 THR A C 1
ATOM 607 O O . THR A 1 80 ? -7.323 -6.220 3.199 1.00 94.88 80 THR A O 1
ATOM 610 N N . CYS A 1 81 ? -6.140 -4.462 2.481 1.00 95.06 81 CYS A N 1
ATOM 611 C CA . CYS A 1 81 ? -6.904 -4.339 1.244 1.00 95.06 81 CYS A CA 1
ATOM 612 C C . CYS A 1 81 ? -6.643 -5.559 0.355 1.00 95.06 81 CYS A C 1
ATOM 614 O O . CYS A 1 81 ? -7.600 -6.174 -0.120 1.00 95.06 81 CYS A O 1
ATOM 616 N N . LEU A 1 82 ? -5.369 -5.947 0.203 1.00 95.56 82 LEU A N 1
ATOM 617 C CA . LEU A 1 82 ? -4.967 -7.066 -0.648 1.00 95.56 82 LEU A CA 1
ATOM 618 C C . LEU A 1 82 ? -5.591 -8.394 -0.201 1.00 95.56 82 LEU A C 1
ATOM 620 O O . LEU A 1 82 ? -6.132 -9.115 -1.035 1.00 95.56 82 LEU A O 1
ATOM 624 N N . SER A 1 83 ? -5.593 -8.698 1.100 1.00 94.62 83 SER A N 1
ATOM 625 C CA . SER A 1 83 ? -6.202 -9.923 1.644 1.00 94.62 83 SER A CA 1
ATOM 626 C C . SER A 1 83 ? -7.718 -9.993 1.436 1.00 94.62 83 SER A C 1
ATOM 628 O O . SER A 1 83 ? -8.306 -11.069 1.511 1.00 94.62 83 SER A O 1
ATOM 630 N N . ARG A 1 84 ? -8.350 -8.854 1.131 1.00 93.81 84 ARG A N 1
ATOM 631 C CA . ARG A 1 84 ? -9.773 -8.727 0.790 1.00 93.81 84 ARG A CA 1
ATOM 632 C C . ARG A 1 84 ? -10.022 -8.613 -0.717 1.00 93.81 84 ARG A C 1
ATOM 634 O O . ARG A 1 84 ? -11.136 -8.286 -1.118 1.00 93.81 84 ARG A O 1
ATOM 641 N N . GLY A 1 85 ? -9.000 -8.833 -1.544 1.00 94.81 85 GLY A N 1
ATOM 642 C CA . GLY A 1 85 ? -9.096 -8.760 -3.003 1.00 94.81 85 GLY A CA 1
ATOM 643 C C . GLY A 1 85 ? -9.123 -7.339 -3.577 1.00 94.81 85 GLY A C 1
ATOM 644 O O . GLY A 1 85 ? -9.473 -7.168 -4.741 1.00 94.81 85 GLY A O 1
ATOM 645 N N . LYS A 1 86 ? -8.765 -6.312 -2.7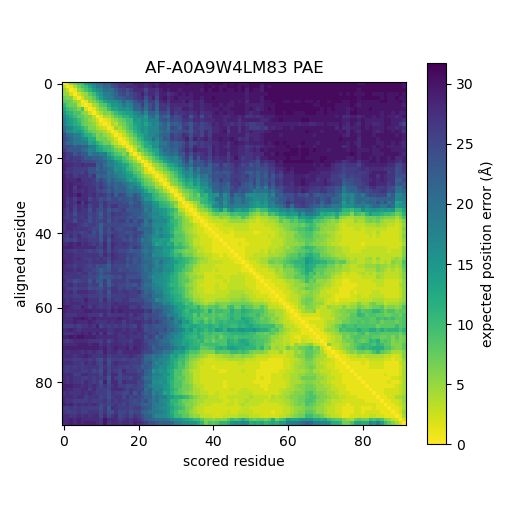95 1.00 93.56 86 LYS A N 1
ATOM 646 C CA . LYS A 1 86 ? -8.652 -4.916 -3.255 1.00 93.56 86 LYS A CA 1
ATOM 647 C C . LYS A 1 86 ? -7.187 -4.484 -3.282 1.00 93.56 86 LYS A C 1
ATOM 649 O O . LYS A 1 86 ? -6.430 -4.810 -2.378 1.00 93.56 86 LYS A O 1
ATOM 654 N N . VAL A 1 87 ? -6.773 -3.682 -4.258 1.00 93.25 87 VAL A N 1
ATOM 655 C CA . VAL A 1 87 ? -5.415 -3.110 -4.276 1.00 93.25 87 VAL A CA 1
ATOM 656 C C . VAL A 1 87 ? -5.497 -1.618 -3.984 1.00 93.25 87 VAL A C 1
ATOM 658 O O . VAL A 1 87 ? -6.075 -0.866 -4.762 1.00 93.25 87 VAL A O 1
ATOM 661 N N . THR A 1 88 ? -4.898 -1.197 -2.870 1.00 94.69 88 THR A N 1
ATOM 662 C CA . THR A 1 88 ? -4.816 0.215 -2.472 1.00 94.69 88 THR A CA 1
ATOM 663 C C . THR A 1 88 ? -3.356 0.618 -2.349 1.00 94.69 88 THR A C 1
ATOM 665 O O . THR A 1 88 ? -2.623 0.035 -1.547 1.00 94.69 88 THR A O 1
ATOM 668 N N . ILE A 1 89 ? -2.950 1.620 -3.130 1.00 93.69 89 ILE A N 1
ATOM 669 C CA . ILE A 1 89 ? -1.607 2.208 -3.102 1.00 93.69 89 ILE A CA 1
ATOM 670 C C . ILE A 1 89 ? -1.576 3.280 -2.010 1.00 93.69 89 ILE A C 1
ATOM 672 O O . ILE A 1 89 ? -2.435 4.158 -1.977 1.00 93.69 89 ILE A O 1
ATOM 676 N N . LEU A 1 90 ? -0.608 3.182 -1.100 1.00 88.94 90 LEU A N 1
ATOM 677 C CA . LEU A 1 90 ? -0.451 4.089 0.042 1.00 88.94 90 LEU A CA 1
ATOM 678 C C . LEU A 1 90 ? 0.569 5.196 -0.223 1.00 88.94 90 LEU A C 1
ATOM 680 O O . LEU A 1 90 ? 0.431 6.297 0.300 1.00 88.94 90 LEU A O 1
ATOM 684 N N . ALA A 1 91 ? 1.584 4.896 -1.029 1.00 71.94 91 ALA A N 1
ATOM 685 C CA . ALA A 1 91 ? 2.587 5.846 -1.473 1.00 71.94 91 ALA A CA 1
ATOM 686 C C . ALA A 1 91 ? 3.148 5.386 -2.824 1.00 71.94 91 ALA A C 1
ATOM 688 O O . ALA A 1 91 ? 3.434 4.196 -3.017 1.00 71.94 91 ALA A O 1
ATOM 689 N N . SER A 1 92 ? 3.265 6.343 -3.738 1.00 51.66 92 SER A N 1
ATOM 690 C CA . SER A 1 92 ? 3.884 6.229 -5.060 1.00 51.66 92 SER A CA 1
ATOM 691 C C . SER A 1 92 ? 5.119 7.110 -5.116 1.00 51.66 92 SER A C 1
ATOM 693 O O . SER A 1 92 ? 4.963 8.289 -4.721 1.00 51.66 92 SER A O 1
#

Radius of gyration: 24.88 Å; Cα contacts (8 Å, |Δi|>4): 98; chains: 1; bounding box: 46×31×74 Å

Mean predicted aligned error: 15.79 Å

pLDDT: mean 77.76, std 16.39, range [41.97, 95.75]